Protein AF-A0A1Q4DNT8-F1 (afdb_monomer)

Mean predicted aligned error: 9.69 Å

Solvent-accessible surface area (backbone atoms only — not comparable to full-atom values): 4842 Å² total; per-residue (Å²): 134,85,72,75,50,37,73,72,28,53,52,40,22,49,52,34,42,52,35,43,75,70,67,69,32,55,30,62,80,93,37,74,60,37,65,62,89,44,71,70,55,26,40,52,49,16,54,50,50,26,47,76,70,70,39,57,59,72,78,79,78,83,71,72,69,68,60,61,61,53,53,54,56,52,52,56,58,52,63,78,73,112

Structure (mmCIF, N/CA/C/O backbone):
data_AF-A0A1Q4DNT8-F1
#
_entry.id   AF-A0A1Q4DNT8-F1
#
loop_
_atom_site.group_PDB
_atom_site.id
_atom_site.type_symbol
_atom_site.label_atom_id
_atom_site.label_alt_id
_atom_site.label_comp_id
_atom_site.label_asym_id
_atom_site.label_entity_id
_atom_site.label_seq_id
_atom_site.pdbx_PDB_ins_code
_atom_site.Cartn_x
_atom_site.Cartn_y
_atom_site.Cartn_z
_atom_si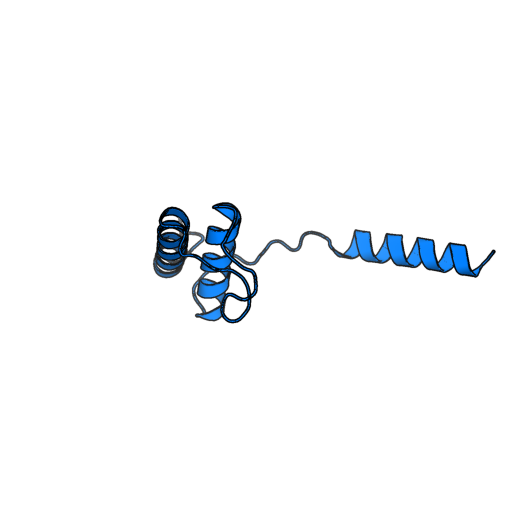te.occupancy
_atom_site.B_iso_or_equiv
_atom_site.auth_seq_id
_atom_site.auth_comp_id
_atom_site.auth_asym_id
_atom_site.auth_atom_id
_atom_site.pdbx_PDB_model_num
ATOM 1 N N . MET A 1 1 ? 15.127 6.471 -20.105 1.00 57.38 1 MET A N 1
ATOM 2 C CA . MET A 1 1 ? 15.025 6.207 -18.645 1.00 57.38 1 MET A CA 1
ATOM 3 C C . MET A 1 1 ? 14.156 4.971 -18.391 1.00 57.38 1 MET A C 1
ATOM 5 O O . MET A 1 1 ? 12.981 4.979 -18.739 1.00 57.38 1 MET A O 1
ATOM 9 N N . ALA A 1 2 ? 14.701 3.884 -17.833 1.00 75.44 2 ALA A N 1
ATOM 10 C CA . ALA A 1 2 ? 13.920 2.670 -17.565 1.00 75.44 2 ALA A CA 1
ATOM 11 C C . ALA A 1 2 ? 12.946 2.878 -16.386 1.00 75.44 2 ALA A C 1
ATOM 13 O O . ALA A 1 2 ? 13.339 3.341 -15.313 1.00 75.44 2 ALA A O 1
ATOM 14 N N . ARG A 1 3 ? 11.664 2.521 -16.555 1.00 79.81 3 ARG A N 1
ATOM 15 C CA . ARG A 1 3 ? 10.666 2.624 -15.475 1.00 79.81 3 ARG A CA 1
ATOM 16 C C . ARG A 1 3 ? 11.043 1.702 -14.306 1.00 79.81 3 ARG A C 1
ATOM 18 O O . ARG A 1 3 ? 11.287 0.510 -14.493 1.00 79.81 3 ARG A O 1
ATOM 25 N N . LYS A 1 4 ? 11.020 2.240 -13.078 1.00 79.88 4 LYS A N 1
ATOM 26 C CA . LYS A 1 4 ? 11.265 1.472 -11.835 1.00 79.88 4 LYS A CA 1
ATOM 27 C C . LYS A 1 4 ? 10.195 0.399 -11.575 1.00 79.88 4 LYS A C 1
ATOM 29 O O . LYS A 1 4 ? 10.471 -0.579 -10.886 1.00 79.88 4 LYS A O 1
ATOM 34 N N . TYR A 1 5 ? 9.000 0.567 -12.138 1.00 86.75 5 TYR A N 1
ATOM 35 C CA . TYR A 1 5 ? 7.862 -0.342 -12.009 1.00 86.75 5 TYR A CA 1
ATOM 36 C C . TYR A 1 5 ? 7.387 -0.787 -13.395 1.00 86.75 5 TYR A C 1
ATOM 38 O O . TYR A 1 5 ? 7.435 -0.014 -14.353 1.00 86.75 5 TYR A O 1
ATOM 46 N N . SER A 1 6 ? 6.894 -2.021 -13.499 1.00 86.88 6 SER A N 1
ATOM 47 C CA . SER A 1 6 ? 6.166 -2.474 -14.693 1.00 86.88 6 SER A CA 1
ATOM 48 C C . SER A 1 6 ? 4.818 -1.754 -14.829 1.00 86.88 6 SER A C 1
ATOM 50 O O . SER A 1 6 ? 4.180 -1.423 -13.828 1.00 86.88 6 SER A O 1
ATOM 52 N N . ARG A 1 7 ? 4.334 -1.564 -16.068 1.00 90.06 7 ARG A N 1
ATOM 53 C CA . ARG A 1 7 ? 2.993 -0.994 -16.331 1.00 90.06 7 ARG A CA 1
ATOM 54 C C . ARG A 1 7 ? 1.896 -1.786 -15.616 1.00 90.06 7 ARG A C 1
ATOM 56 O O . ARG A 1 7 ? 0.939 -1.209 -15.112 1.00 90.06 7 ARG A O 1
ATOM 63 N N . SER A 1 8 ? 2.051 -3.105 -15.548 1.00 89.62 8 SER A N 1
ATOM 64 C CA . SER A 1 8 ? 1.110 -4.000 -14.881 1.00 89.62 8 SER A CA 1
ATOM 65 C C . SER A 1 8 ? 1.079 -3.809 -13.360 1.00 89.62 8 SER A C 1
ATOM 67 O O . SER A 1 8 ? 0.022 -4.001 -12.766 1.00 89.62 8 SER A O 1
ATOM 69 N N . ALA A 1 9 ? 2.189 -3.415 -12.726 1.00 92.25 9 ALA A N 1
ATOM 70 C CA . ALA A 1 9 ? 2.210 -3.060 -11.306 1.00 92.25 9 ALA A CA 1
ATOM 71 C C . ALA A 1 9 ? 1.537 -1.703 -11.051 1.00 92.25 9 ALA A C 1
ATOM 73 O O . ALA A 1 9 ? 0.806 -1.555 -10.075 1.00 92.25 9 ALA A O 1
ATOM 74 N N . SER A 1 10 ? 1.734 -0.729 -11.946 1.00 92.12 10 SER A N 1
ATOM 75 C CA . SER A 1 10 ? 1.044 0.565 -11.871 1.00 92.12 10 SER A CA 1
ATOM 76 C C . SER A 1 10 ? -0.477 0.408 -11.965 1.00 92.12 10 SER A C 1
ATOM 78 O O . SER A 1 10 ? -1.190 1.015 -11.173 1.00 92.12 10 SER A O 1
ATOM 80 N N . LYS A 1 11 ? -0.961 -0.464 -12.863 1.00 94.00 11 LYS A N 1
ATOM 81 C CA . LYS A 1 11 ? -2.392 -0.785 -13.000 1.00 94.00 11 LYS A CA 1
ATOM 82 C C . LYS A 1 11 ? -2.990 -1.400 -11.728 1.00 94.00 11 LYS A C 1
ATOM 84 O O . LYS A 1 11 ? -4.087 -1.020 -11.334 1.00 94.00 11 LYS A O 1
ATOM 89 N N . ASP A 1 12 ? -2.269 -2.307 -11.061 1.00 93.94 12 ASP A N 1
ATOM 90 C CA . ASP A 1 12 ? -2.734 -2.888 -9.790 1.00 93.94 12 ASP A CA 1
ATOM 91 C C . ASP A 1 12 ? -2.877 -1.807 -8.712 1.00 93.94 12 ASP A C 1
ATOM 93 O O . ASP A 1 12 ? -3.907 -1.711 -8.053 1.00 93.94 12 ASP A O 1
ATOM 97 N N . VAL A 1 13 ? -1.867 -0.943 -8.561 1.00 94.69 13 VAL A N 1
ATOM 98 C CA . VAL A 1 13 ? -1.917 0.167 -7.596 1.00 94.69 13 VAL A CA 1
ATOM 99 C C . VAL A 1 13 ? -3.078 1.107 -7.899 1.00 94.69 13 VAL A C 1
ATOM 101 O O . VAL A 1 13 ? -3.775 1.538 -6.984 1.00 94.69 13 VAL A O 1
ATOM 104 N N . GLU A 1 14 ? -3.301 1.420 -9.171 1.00 95.69 14 GLU A N 1
ATOM 105 C CA . GLU A 1 14 ? -4.408 2.269 -9.586 1.00 95.69 14 GLU A CA 1
ATOM 106 C C . GLU A 1 14 ? -5.764 1.659 -9.217 1.00 95.69 14 GLU A C 1
ATOM 108 O O . GLU A 1 14 ? -6.607 2.356 -8.650 1.00 95.69 14 GLU A O 1
ATOM 113 N N . ARG A 1 15 ? -5.959 0.358 -9.466 1.00 96.31 15 ARG A N 1
ATOM 114 C CA . ARG A 1 15 ? -7.174 -0.370 -9.078 1.00 96.31 15 ARG A CA 1
ATOM 115 C C . ARG A 1 15 ? -7.432 -0.272 -7.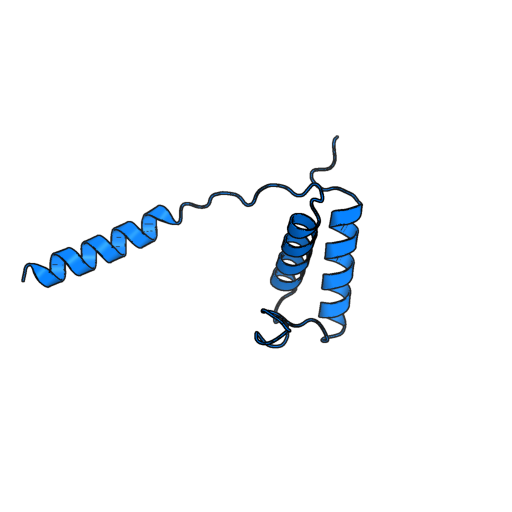575 1.00 96.31 15 ARG A C 1
ATOM 117 O O . ARG A 1 15 ? -8.536 0.098 -7.178 1.00 96.31 15 ARG A O 1
ATOM 124 N N . GLU A 1 16 ? -6.417 -0.530 -6.753 1.00 96.19 16 GLU A N 1
ATOM 125 C CA . GLU A 1 16 ? -6.543 -0.451 -5.292 1.00 96.19 16 GLU A CA 1
ATOM 126 C C . GLU A 1 16 ? -6.834 0.980 -4.820 1.00 96.19 16 GLU A C 1
ATOM 128 O O . GLU A 1 16 ? -7.674 1.206 -3.950 1.00 96.19 16 GLU A O 1
ATOM 133 N N . VAL A 1 17 ? -6.200 1.984 -5.431 1.00 97.06 17 VAL A N 1
ATOM 134 C CA . VAL A 1 17 ? -6.476 3.394 -5.121 1.00 97.06 17 VAL A CA 1
ATOM 135 C C . VAL A 1 17 ? -7.901 3.783 -5.522 1.00 97.06 17 VAL A C 1
ATOM 137 O O . VAL A 1 17 ? -8.553 4.514 -4.776 1.00 97.06 17 VAL A O 1
ATOM 140 N N . ARG A 1 18 ? -8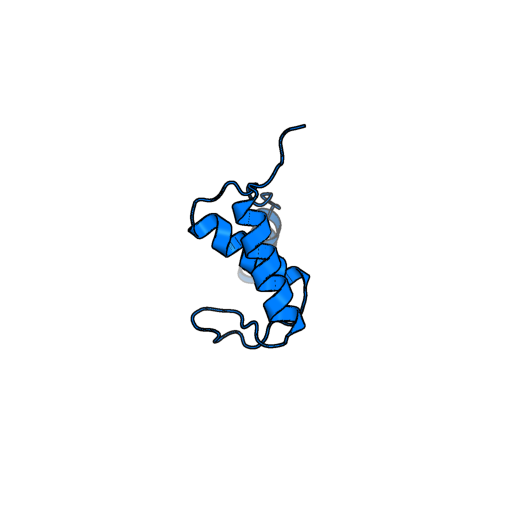.414 3.296 -6.657 1.00 97.75 18 ARG A N 1
ATOM 141 C CA . ARG A 1 18 ? -9.813 3.507 -7.061 1.00 97.75 18 ARG A CA 1
ATOM 142 C C . ARG A 1 18 ? -10.777 2.848 -6.068 1.00 97.75 18 ARG A C 1
ATOM 144 O O . ARG A 1 18 ? -11.726 3.500 -5.648 1.00 97.75 18 ARG A O 1
ATOM 151 N N . ALA A 1 19 ? -10.521 1.610 -5.638 1.00 96.06 19 ALA A N 1
ATOM 152 C CA . ALA A 1 19 ? -11.329 0.928 -4.619 1.00 96.06 19 ALA A CA 1
ATOM 153 C C . ALA A 1 19 ? -11.300 1.654 -3.262 1.00 96.06 19 ALA A C 1
ATOM 155 O O . ALA A 1 19 ? -12.319 1.763 -2.582 1.00 96.06 19 ALA A O 1
ATOM 156 N N . TYR A 1 20 ? -10.148 2.216 -2.887 1.00 96.75 20 TYR A N 1
ATOM 157 C CA . TYR A 1 20 ? -10.030 3.069 -1.707 1.00 96.75 20 TYR A CA 1
ATOM 158 C C . TYR A 1 20 ? -10.873 4.340 -1.827 1.00 96.75 20 TYR A C 1
ATOM 160 O O . TYR A 1 20 ? -11.622 4.647 -0.907 1.00 96.75 20 TYR A O 1
ATOM 168 N N . LYS A 1 21 ? -10.802 5.051 -2.963 1.00 96.25 21 LYS A N 1
ATOM 169 C CA . LYS A 1 21 ? -11.631 6.245 -3.211 1.00 96.25 21 LYS A CA 1
ATOM 170 C C . LYS A 1 21 ? -13.130 5.936 -3.152 1.00 96.25 21 LYS A C 1
ATOM 172 O O . LYS A 1 21 ? -13.897 6.783 -2.723 1.00 96.25 21 LYS A O 1
ATOM 177 N N . LYS A 1 22 ? -13.527 4.721 -3.542 1.00 96.69 22 LYS A N 1
ATOM 178 C CA . LYS A 1 22 ? -14.904 4.213 -3.425 1.00 96.69 22 LYS A CA 1
ATOM 179 C C . LYS A 1 22 ? -15.282 3.760 -2.005 1.00 96.69 22 LYS A C 1
ATOM 181 O O . LYS A 1 22 ? -16.427 3.396 -1.777 1.00 96.69 22 LYS A O 1
ATOM 186 N N . GLY A 1 23 ? -14.341 3.710 -1.060 1.00 95.81 23 GLY A N 1
ATOM 187 C CA . GLY A 1 23 ? -14.591 3.266 0.317 1.00 95.81 23 GLY A CA 1
ATOM 188 C C . GLY A 1 23 ? -14.804 1.755 0.486 1.00 95.81 23 GLY A C 1
ATOM 189 O O . GLY A 1 23 ? -15.211 1.311 1.562 1.00 95.81 23 GLY A O 1
ATOM 190 N N . THR A 1 24 ? -14.517 0.956 -0.547 1.00 95.88 24 THR A N 1
ATOM 191 C CA . THR A 1 24 ? -14.743 -0.501 -0.553 1.00 95.88 24 THR A CA 1
ATOM 192 C C . THR A 1 24 ? -13.485 -1.306 -0.242 1.00 95.88 24 THR A C 1
ATOM 194 O O . THR A 1 24 ? -13.567 -2.495 0.071 1.00 95.88 24 THR A O 1
ATOM 197 N N . LEU A 1 25 ? -12.309 -0.675 -0.291 1.00 96.25 25 LEU A N 1
ATOM 198 C CA . LEU A 1 25 ? -11.050 -1.363 -0.046 1.00 96.25 25 LEU A CA 1
ATOM 199 C C . LEU A 1 25 ? -10.922 -1.814 1.417 1.00 96.25 25 LEU A C 1
ATOM 201 O O . LEU A 1 25 ? -10.955 -0.997 2.342 1.00 96.25 25 LEU A O 1
ATOM 205 N N . ARG A 1 26 ? -10.688 -3.115 1.619 1.00 95.44 26 ARG A N 1
ATOM 206 C CA . ARG A 1 26 ? -10.445 -3.726 2.933 1.00 95.44 26 ARG A CA 1
ATOM 207 C C . ARG A 1 26 ? -9.001 -4.191 3.079 1.00 95.44 26 ARG A C 1
ATOM 209 O O . ARG A 1 26 ? -8.334 -4.530 2.108 1.00 95.44 26 ARG A O 1
ATOM 216 N N . SER A 1 27 ? -8.518 -4.210 4.315 1.00 93.75 27 SER A N 1
ATOM 217 C CA . SER A 1 27 ? -7.170 -4.653 4.667 1.00 93.75 27 SER A CA 1
ATOM 218 C C . SER A 1 27 ? -7.181 -6.001 5.398 1.00 93.75 27 SER A C 1
ATOM 220 O O . SER A 1 27 ? -8.212 -6.449 5.896 1.00 93.75 27 SER A O 1
ATOM 222 N N . GLY A 1 28 ? -6.024 -6.667 5.468 1.00 91.06 28 GLY A N 1
ATOM 223 C CA . GLY A 1 28 ? -5.869 -7.963 6.142 1.00 91.06 28 GLY A CA 1
ATOM 224 C C . GLY A 1 28 ? -6.356 -9.171 5.328 1.00 91.06 28 GLY A C 1
ATOM 225 O O . GLY A 1 28 ? -6.958 -9.034 4.265 1.00 91.06 28 GLY A O 1
ATOM 226 N N . LYS A 1 29 ? -6.070 -10.384 5.825 1.00 91.31 29 LYS A N 1
ATOM 227 C CA . LYS A 1 29 ? -6.480 -11.649 5.184 1.00 91.31 29 LYS A CA 1
ATOM 228 C C . LYS A 1 29 ? -8.012 -11.721 5.148 1.00 91.31 29 LYS A C 1
ATOM 230 O O . LYS A 1 29 ? -8.642 -11.631 6.198 1.00 91.31 29 LYS A O 1
ATOM 235 N N . GLY A 1 30 ? -8.596 -11.828 3.954 1.00 89.75 30 GLY A N 1
ATOM 236 C CA . GLY A 1 30 ? -10.053 -11.848 3.768 1.00 89.75 30 GLY A CA 1
ATOM 237 C C . GLY A 1 30 ? -10.772 -10.567 4.217 1.00 89.75 30 GLY A C 1
ATOM 238 O O . GLY A 1 30 ? -11.943 -10.619 4.564 1.00 89.75 30 GLY A O 1
ATOM 239 N N . GLY A 1 31 ? -10.080 -9.422 4.299 1.00 91.50 31 GLY A N 1
ATOM 240 C CA . GLY A 1 31 ? -10.693 -8.153 4.713 1.00 91.50 31 GLY A CA 1
ATOM 241 C C . GLY A 1 31 ? -10.910 -7.985 6.226 1.00 91.50 31 GLY A C 1
ATOM 242 O O . GLY A 1 31 ? -11.529 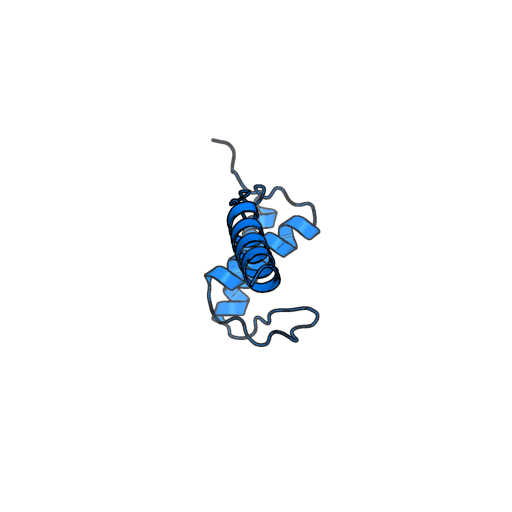-7.002 6.650 1.00 91.50 31 GLY A O 1
ATOM 243 N N . LYS A 1 32 ? -10.388 -8.902 7.056 1.00 93.62 32 LYS A N 1
ATOM 244 C CA . LYS A 1 32 ? -10.524 -8.873 8.528 1.00 93.62 32 LYS A CA 1
ATOM 245 C C . LYS A 1 32 ? -9.875 -7.654 9.201 1.00 93.62 32 LYS A C 1
ATOM 247 O O . LYS A 1 32 ? -10.235 -7.315 10.316 1.00 93.62 32 LYS A O 1
ATOM 252 N N . GLY A 1 33 ? -8.958 -6.961 8.527 1.00 92.50 33 GLY A N 1
ATOM 253 C CA . GLY A 1 33 ? -8.339 -5.721 9.012 1.00 92.50 33 GLY A CA 1
ATOM 254 C C . GLY A 1 33 ? -9.203 -4.467 8.827 1.00 92.50 33 GLY A C 1
ATOM 255 O O . GLY A 1 33 ? -8.712 -3.358 9.026 1.00 92.50 33 GLY A O 1
ATOM 256 N N . GLY A 1 34 ? -10.461 -4.617 8.404 1.00 95.56 34 GLY A N 1
ATOM 257 C CA . GLY A 1 34 ? -11.398 -3.508 8.217 1.00 95.56 34 GLY A CA 1
ATOM 258 C C . GLY A 1 34 ? -11.113 -2.665 6.971 1.00 95.56 34 GLY A C 1
ATOM 259 O O . GLY A 1 34 ? -10.281 -3.028 6.134 1.00 95.56 34 GLY A O 1
ATOM 260 N N . LYS A 1 35 ? -11.832 -1.545 6.829 1.00 95.75 35 LYS A N 1
ATOM 261 C CA . LYS A 1 35 ? -11.658 -0.599 5.714 1.00 95.75 35 LYS A CA 1
ATOM 262 C C . LYS A 1 35 ? -10.278 0.057 5.762 1.00 95.75 35 LYS A C 1
ATOM 264 O O . LYS A 1 35 ? -9.743 0.354 6.831 1.00 95.75 35 LYS A O 1
ATOM 269 N N . VAL A 1 36 ? -9.698 0.289 4.590 1.00 96.38 36 VAL A N 1
ATOM 270 C CA . VAL A 1 36 ? -8.425 1.002 4.471 1.00 96.38 36 VAL A CA 1
ATOM 271 C C . VAL A 1 36 ? -8.617 2.463 4.845 1.00 96.38 36 VAL A C 1
ATOM 273 O O . VAL A 1 36 ? -9.511 3.128 4.336 1.00 96.38 36 VAL A O 1
ATOM 276 N N . LYS A 1 37 ? -7.744 2.962 5.722 1.00 93.88 37 LYS A N 1
ATOM 277 C CA . LYS A 1 37 ? -7.867 4.304 6.309 1.00 93.88 37 LYS A CA 1
ATOM 278 C C . LYS A 1 37 ? -7.054 5.369 5.578 1.00 93.88 37 LYS A C 1
ATOM 280 O O . LYS A 1 37 ? -7.198 6.549 5.857 1.00 93.88 37 LYS A O 1
ATOM 285 N N . SER A 1 38 ? -6.142 4.968 4.688 1.00 96.00 38 SER A N 1
ATOM 286 C CA . SER A 1 38 ? -5.264 5.917 4.000 1.00 96.00 38 SER A CA 1
ATOM 287 C C . SER A 1 38 ? -4.899 5.488 2.583 1.00 96.00 38 SER A C 1
ATOM 289 O O . SER A 1 38 ? -4.653 4.312 2.300 1.00 96.00 38 SER A O 1
ATOM 291 N N . ARG A 1 39 ? -4.731 6.477 1.698 1.00 95.44 39 ARG A N 1
ATOM 292 C CA . ARG A 1 39 ? -4.243 6.269 0.324 1.00 95.44 39 ARG A CA 1
ATOM 293 C C . ARG A 1 39 ? -2.873 5.583 0.293 1.00 95.44 39 ARG A C 1
A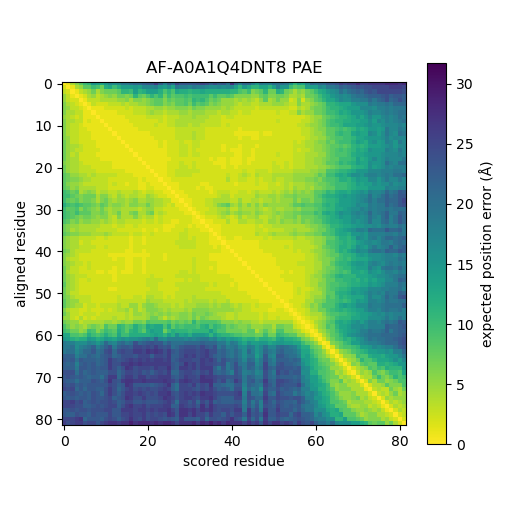TOM 295 O O . ARG A 1 39 ? -2.631 4.723 -0.549 1.00 95.44 39 ARG A O 1
ATOM 302 N N . LYS A 1 40 ? -1.984 5.912 1.240 1.00 94.94 40 LYS A N 1
ATOM 303 C CA . LYS A 1 40 ? -0.669 5.263 1.394 1.00 94.94 40 LYS A CA 1
ATOM 304 C C . LYS A 1 40 ? -0.805 3.760 1.638 1.00 94.94 40 LYS A C 1
ATOM 306 O O . LYS A 1 40 ? -0.034 2.975 1.088 1.00 94.94 40 LYS A O 1
ATOM 311 N N . GLN A 1 41 ? -1.783 3.359 2.445 1.00 95.00 41 GLN A N 1
ATOM 312 C CA . GLN A 1 41 ? -2.065 1.954 2.711 1.00 95.00 41 GLN A CA 1
ATOM 313 C C . GLN A 1 41 ? -2.653 1.256 1.477 1.00 95.00 41 GLN A C 1
ATOM 315 O O . GLN A 1 41 ? -2.225 0.145 1.179 1.00 95.00 41 GLN A O 1
ATOM 320 N N . ALA A 1 42 ? -3.521 1.917 0.704 1.00 95.81 42 ALA A N 1
ATOM 321 C CA . ALA A 1 42 ? -4.014 1.383 -0.571 1.00 95.81 42 ALA A CA 1
ATOM 322 C C . ALA A 1 42 ? -2.869 1.121 -1.567 1.00 95.81 42 ALA A C 1
ATOM 324 O O . ALA A 1 42 ? -2.751 0.028 -2.118 1.00 95.81 42 ALA A O 1
ATOM 325 N N . ILE A 1 43 ? -1.945 2.080 -1.710 1.00 94.06 43 ILE A N 1
ATOM 326 C CA . ILE A 1 43 ? -0.737 1.908 -2.533 1.00 94.06 43 ILE A CA 1
ATOM 327 C C . ILE A 1 43 ? 0.108 0.735 -2.018 1.00 94.06 43 ILE A C 1
ATOM 329 O O . ILE A 1 43 ? 0.613 -0.066 -2.802 1.00 94.06 43 ILE A O 1
ATOM 333 N N . ALA A 1 44 ? 0.259 0.596 -0.698 1.00 93.25 44 ALA A N 1
ATOM 334 C CA . ALA A 1 44 ? 1.019 -0.499 -0.105 1.00 93.25 44 ALA A CA 1
ATOM 335 C C . ALA A 1 44 ? 0.378 -1.877 -0.346 1.00 93.25 44 ALA A C 1
ATOM 337 O O . ALA A 1 44 ? 1.117 -2.850 -0.519 1.00 93.25 44 ALA A O 1
ATOM 338 N N . ILE A 1 45 ? -0.954 -1.962 -0.383 1.00 93.56 45 ILE A N 1
ATOM 339 C CA . ILE A 1 45 ? -1.690 -3.180 -0.744 1.00 93.56 45 ILE A CA 1
ATOM 340 C C . ILE A 1 45 ? -1.439 -3.500 -2.218 1.00 93.56 45 ILE A C 1
ATOM 342 O O . ILE A 1 45 ? -0.906 -4.571 -2.500 1.00 93.56 45 ILE A O 1
ATOM 346 N N . GLY A 1 46 ? -1.651 -2.543 -3.127 1.00 94.06 46 GLY A N 1
ATOM 347 C CA . GLY A 1 46 ? -1.419 -2.744 -4.563 1.00 94.06 46 GLY A CA 1
ATOM 348 C C . GLY A 1 46 ? 0.022 -3.145 -4.898 1.00 94.06 46 GLY A C 1
ATOM 349 O O . GLY A 1 46 ? 0.255 -4.078 -5.662 1.00 94.06 46 GLY A O 1
ATOM 350 N N . LEU A 1 47 ? 1.020 -2.526 -4.254 1.00 93.44 47 LEU A N 1
ATOM 351 C CA . LEU A 1 47 ? 2.427 -2.921 -4.412 1.00 93.44 47 LEU A CA 1
ATOM 352 C C . LEU A 1 47 ? 2.721 -4.315 -3.837 1.00 93.44 47 LEU A C 1
ATOM 354 O O . LEU A 1 47 ? 3.600 -5.015 -4.340 1.00 93.44 47 LEU A O 1
ATOM 358 N N . SER A 1 48 ? 2.035 -4.717 -2.766 1.00 91.75 48 SER A N 1
ATOM 359 C CA . SER A 1 48 ? 2.179 -6.054 -2.180 1.00 91.75 48 SER A CA 1
ATOM 360 C C . SER A 1 48 ? 1.550 -7.129 -3.066 1.00 91.75 48 SER A C 1
ATOM 362 O O . SER A 1 48 ? 2.154 -8.185 -3.242 1.00 91.75 48 SER A O 1
ATOM 364 N N . GLU A 1 49 ? 0.389 -6.857 -3.663 1.00 91.75 49 GLU A N 1
ATOM 365 C CA . GLU A 1 49 ? -0.248 -7.749 -4.635 1.00 91.75 49 GLU A CA 1
ATOM 366 C C . GLU A 1 49 ? 0.583 -7.900 -5.903 1.00 91.75 49 GLU A C 1
ATOM 368 O O . GLU A 1 49 ? 0.835 -9.021 -6.339 1.00 91.75 49 GLU A O 1
ATOM 373 N N . ALA A 1 50 ? 1.082 -6.791 -6.451 1.00 93.38 50 ALA A N 1
ATOM 374 C CA . ALA A 1 50 ? 1.930 -6.820 -7.634 1.00 93.38 50 ALA A CA 1
ATOM 375 C C . ALA A 1 50 ? 3.185 -7.684 -7.412 1.00 93.38 50 ALA A C 1
ATOM 377 O O . ALA A 1 50 ? 3.561 -8.458 -8.290 1.00 93.38 50 ALA A O 1
ATOM 378 N N . ARG A 1 51 ? 3.796 -7.622 -6.218 1.00 91.62 51 ARG A N 1
ATOM 379 C CA . ARG A 1 51 ? 4.916 -8.508 -5.849 1.00 91.62 51 ARG A CA 1
ATOM 380 C C . ARG A 1 51 ? 4.509 -9.977 -5.769 1.00 91.62 51 ARG A C 1
ATOM 382 O O . ARG A 1 51 ? 5.249 -10.815 -6.265 1.00 91.62 51 ARG A O 1
ATOM 389 N N . LYS A 1 52 ? 3.359 -10.292 -5.159 1.00 90.19 52 LYS A N 1
ATOM 390 C CA . LYS A 1 52 ? 2.851 -11.675 -5.086 1.00 90.19 52 LYS A CA 1
ATOM 391 C C . LYS A 1 52 ? 2.594 -12.262 -6.473 1.00 90.19 52 LYS A C 1
ATOM 393 O O . LYS A 1 52 ? 2.850 -13.435 -6.684 1.00 90.19 52 LYS A O 1
ATOM 398 N N . LYS A 1 53 ? 2.147 -11.429 -7.415 1.00 91.50 53 LYS A N 1
ATOM 399 C CA . LYS A 1 53 ? 1.944 -11.783 -8.828 1.00 91.50 53 LYS A CA 1
ATOM 400 C C . LYS A 1 53 ? 3.250 -11.845 -9.643 1.00 91.50 53 LYS A C 1
ATOM 402 O O . LYS A 1 53 ? 3.185 -11.945 -10.861 1.00 91.50 53 LYS A O 1
ATOM 407 N N . GLY A 1 54 ? 4.425 -11.692 -9.022 1.00 90.75 54 GLY A N 1
ATOM 408 C CA . GLY A 1 54 ? 5.720 -11.738 -9.715 1.00 90.75 54 GLY A CA 1
ATOM 409 C C . GLY A 1 54 ? 6.031 -10.522 -10.597 1.00 90.75 54 GLY A C 1
ATOM 410 O O . GLY A 1 54 ? 6.987 -10.539 -11.367 1.00 90.75 54 GLY A O 1
ATOM 411 N N . LYS A 1 55 ? 5.254 -9.434 -10.501 1.00 92.25 55 LYS A N 1
ATOM 412 C CA . LYS A 1 55 ? 5.467 -8.240 -11.330 1.00 92.25 55 LYS A CA 1
ATOM 413 C C . LYS A 1 55 ? 6.743 -7.506 -10.910 1.00 92.25 55 LYS A C 1
ATOM 415 O O . LYS A 1 55 ? 7.122 -7.490 -9.737 1.00 92.25 55 LYS A O 1
ATOM 420 N N . LYS A 1 56 ? 7.368 -6.794 -11.857 1.00 89.62 56 LYS A N 1
ATOM 421 C CA . LYS A 1 56 ? 8.541 -5.945 -11.581 1.00 89.62 56 LYS A CA 1
ATOM 422 C C . LYS A 1 56 ? 8.147 -4.781 -10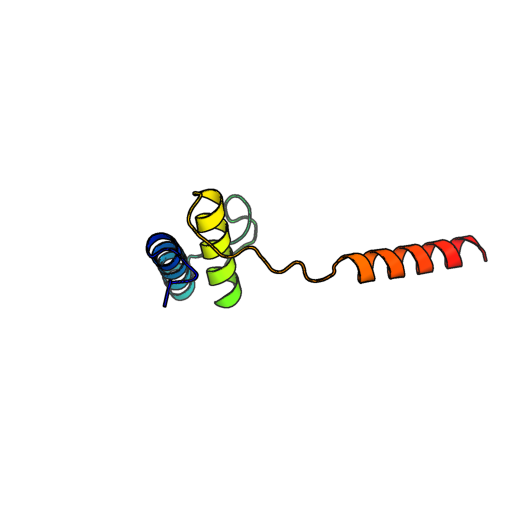.672 1.00 89.62 56 LYS A C 1
ATOM 424 O O . LYS A 1 56 ? 7.543 -3.804 -11.130 1.00 89.62 56 LYS A O 1
ATOM 429 N N . VAL A 1 57 ? 8.504 -4.906 -9.396 1.00 89.88 57 VAL A N 1
ATOM 430 C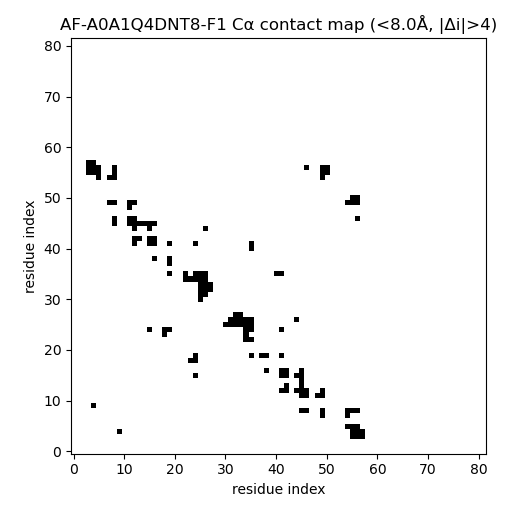 CA . VAL A 1 57 ? 8.313 -3.903 -8.346 1.00 89.88 57 VAL A CA 1
ATOM 431 C C . VAL A 1 57 ? 9.633 -3.746 -7.578 1.00 89.88 57 VAL A C 1
ATOM 433 O O . VAL A 1 57 ? 10.214 -4.753 -7.170 1.00 89.88 57 VAL A O 1
ATOM 436 N N . PRO A 1 58 ? 10.109 -2.517 -7.314 1.00 84.69 58 PRO A N 1
ATOM 437 C CA . PRO A 1 58 ? 11.274 -2.259 -6.482 1.00 84.69 58 PRO A CA 1
ATOM 438 C C . PRO A 1 58 ? 11.178 -2.961 -5.128 1.00 84.69 58 PRO A C 1
ATOM 440 O O . PRO A 1 58 ? 10.120 -2.991 -4.475 1.00 84.69 58 PRO A O 1
ATOM 443 N N . LYS A 1 59 ? 12.311 -3.513 -4.689 1.00 80.38 59 LYS A N 1
ATOM 444 C CA . LYS A 1 59 ? 12.437 -4.119 -3.364 1.00 80.38 59 LYS A CA 1
ATOM 445 C C . LYS A 1 59 ? 12.159 -3.054 -2.306 1.00 80.38 59 LYS A C 1
ATOM 447 O O . LYS A 1 59 ? 12.555 -1.897 -2.436 1.00 80.38 59 LYS A O 1
ATOM 452 N N . LYS A 1 60 ? 11.441 -3.440 -1.251 1.00 75.12 60 LYS A N 1
ATOM 453 C CA . LYS A 1 60 ? 11.235 -2.552 -0.106 1.00 75.12 60 LYS A CA 1
ATOM 454 C C . LYS A 1 60 ? 12.608 -2.261 0.502 1.00 75.12 60 LYS A C 1
ATOM 456 O O . LYS A 1 60 ? 13.343 -3.202 0.799 1.00 75.12 60 LYS A O 1
ATOM 461 N N . ALA A 1 61 ? 12.944 -0.986 0.681 1.00 73.50 61 ALA A N 1
ATOM 462 C CA . ALA A 1 61 ? 14.192 -0.607 1.330 1.00 73.50 61 ALA A CA 1
ATOM 463 C C . ALA A 1 61 ? 14.288 -1.291 2.705 1.00 73.50 61 ALA A C 1
ATOM 465 O O . ALA A 1 61 ? 13.325 -1.280 3.483 1.00 73.50 61 ALA A O 1
ATOM 466 N N . ARG A 1 62 ? 15.439 -1.910 3.001 1.00 66.00 62 ARG A N 1
ATOM 467 C CA . ARG A 1 62 ? 15.725 -2.527 4.304 1.00 66.00 62 ARG A CA 1
ATOM 468 C C . ARG A 1 62 ? 15.983 -1.418 5.326 1.00 66.00 62 ARG A C 1
ATOM 470 O O . ARG A 1 62 ? 17.111 -1.188 5.734 1.00 66.00 62 ARG A O 1
ATOM 477 N N . THR A 1 63 ? 14.937 -0.712 5.745 1.00 60.28 63 THR A N 1
ATOM 478 C CA . THR A 1 63 ? 15.034 0.153 6.925 1.00 60.28 63 THR A CA 1
ATOM 479 C C . THR A 1 63 ? 15.323 -0.725 8.147 1.00 60.28 63 THR A C 1
ATOM 481 O O . THR A 1 63 ? 14.735 -1.796 8.339 1.00 60.28 63 THR A O 1
ATOM 484 N N . SER A 1 64 ? 16.324 -0.311 8.913 1.00 58.41 64 SER A N 1
ATOM 485 C CA . SER A 1 64 ? 17.054 -1.050 9.938 1.00 58.41 64 SER A CA 1
ATOM 486 C C . SER A 1 64 ? 16.204 -1.395 11.174 1.00 58.41 64 SER A C 1
ATOM 488 O O . SER A 1 64 ? 16.471 -0.957 12.290 1.00 58.41 64 SER A O 1
ATOM 490 N N . LYS A 1 65 ? 15.231 -2.306 11.028 1.00 56.56 65 LYS A N 1
ATOM 491 C CA . LYS A 1 65 ? 14.469 -2.919 12.146 1.00 56.56 65 LYS A CA 1
ATOM 492 C C . LYS A 1 65 ? 15.345 -3.591 13.220 1.00 56.56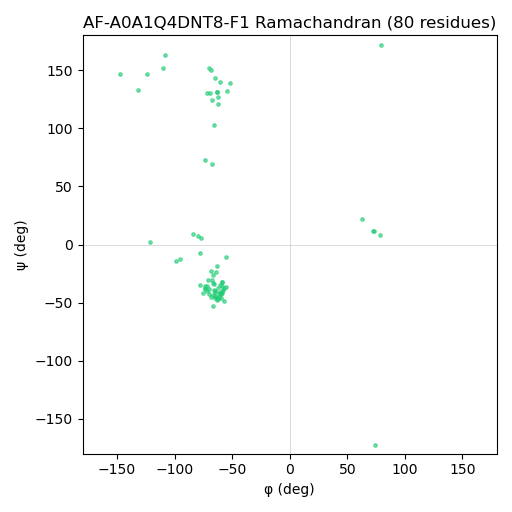 65 LYS A C 1
ATOM 494 O O . LYS A 1 65 ? 14.863 -3.945 14.291 1.00 56.56 65 LYS A O 1
ATOM 499 N N . ARG A 1 66 ? 16.643 -3.761 12.959 1.00 57.69 66 ARG A N 1
ATOM 500 C CA . ARG A 1 66 ? 17.626 -4.326 13.892 1.00 57.69 66 ARG A CA 1
ATOM 501 C C . ARG A 1 66 ? 17.916 -3.409 15.094 1.00 57.69 66 ARG A C 1
ATOM 503 O O . ARG A 1 66 ? 18.308 -3.922 16.138 1.00 57.69 66 ARG A O 1
ATOM 510 N N . LYS A 1 67 ? 17.685 -2.087 15.004 1.00 58.62 67 LYS A N 1
ATOM 511 C CA . LYS A 1 67 ? 17.963 -1.158 16.123 1.00 58.62 67 LYS A CA 1
ATOM 512 C C . LYS A 1 67 ? 16.946 -1.262 17.274 1.00 58.62 67 LYS A C 1
ATOM 514 O O . LYS A 1 67 ? 17.351 -1.212 18.434 1.00 58.62 67 LYS A O 1
ATOM 519 N N . THR A 1 68 ? 15.658 -1.477 16.994 1.00 59.09 68 THR A N 1
ATOM 520 C CA . THR A 1 68 ? 14.609 -1.540 18.035 1.00 59.09 68 THR A CA 1
ATOM 521 C C . THR A 1 68 ? 14.631 -2.850 18.826 1.00 59.09 68 THR A C 1
ATOM 523 O O . THR A 1 68 ? 14.596 -2.797 20.053 1.00 59.09 68 THR A O 1
ATOM 526 N N . LYS A 1 69 ? 14.831 -4.007 18.168 1.00 59.62 69 LYS A N 1
ATOM 527 C CA . LYS A 1 69 ? 15.027 -5.307 18.855 1.00 59.62 69 LYS A CA 1
ATOM 528 C C . LYS A 1 69 ? 16.235 -5.310 19.805 1.00 59.62 69 LYS A C 1
ATOM 530 O O . LYS A 1 69 ? 16.210 -5.986 20.830 1.00 59.62 69 LYS A O 1
ATOM 535 N N . ARG A 1 70 ? 17.299 -4.559 19.481 1.00 62.66 70 ARG A N 1
ATOM 536 C CA . ARG A 1 70 ? 18.507 -4.471 20.321 1.00 62.66 70 ARG A CA 1
ATOM 537 C C . ARG A 1 70 ? 18.278 -3.626 21.579 1.00 62.66 70 ARG A C 1
ATOM 539 O O . ARG A 1 70 ? 18.814 -3.972 22.625 1.00 62.66 70 ARG A O 1
ATOM 546 N N . LYS A 1 71 ? 17.467 -2.558 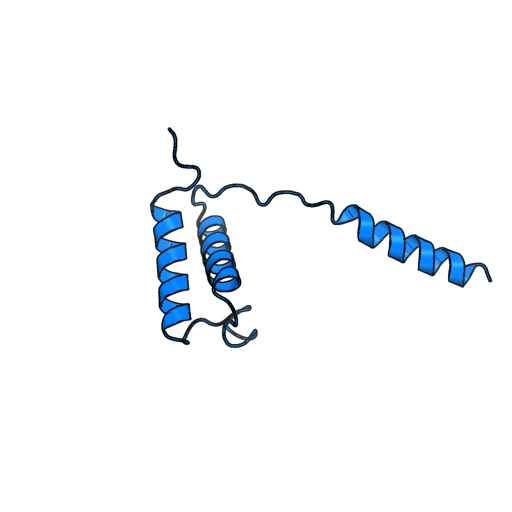21.505 1.00 61.91 71 LYS A N 1
ATOM 547 C CA . LYS A 1 71 ? 17.106 -1.725 22.671 1.00 61.91 71 LYS A CA 1
ATOM 548 C C . LYS A 1 71 ? 16.184 -2.460 23.650 1.00 61.91 71 LYS A C 1
ATOM 550 O O . LYS A 1 71 ? 16.431 -2.389 24.851 1.00 61.91 71 LYS A O 1
ATOM 555 N N . THR A 1 72 ? 15.181 -3.197 23.166 1.00 61.19 72 THR A N 1
ATOM 556 C CA . THR A 1 72 ? 14.276 -3.968 24.040 1.00 61.19 72 THR A CA 1
ATOM 557 C C . THR A 1 72 ? 14.994 -5.120 24.741 1.00 61.19 72 THR A C 1
ATOM 559 O O . THR A 1 72 ? 14.875 -5.221 25.957 1.00 61.19 72 THR A O 1
ATOM 562 N N . LYS A 1 73 ? 15.848 -5.885 24.036 1.00 62.03 73 LYS A N 1
ATOM 563 C CA . LYS A 1 73 ? 16.714 -6.909 24.664 1.00 62.03 73 LYS A CA 1
ATOM 564 C C . LYS A 1 73 ? 17.664 -6.338 25.728 1.00 62.03 73 LYS A C 1
ATOM 566 O O . LYS A 1 73 ? 17.943 -7.003 26.719 1.00 62.03 73 LYS A O 1
ATOM 571 N N . ARG A 1 74 ? 18.180 -5.114 25.542 1.00 67.12 74 ARG A N 1
ATOM 572 C CA . ARG A 1 74 ? 19.057 -4.456 26.533 1.00 67.12 74 ARG A CA 1
ATOM 573 C C . ARG A 1 74 ? 18.292 -3.994 27.775 1.00 67.12 74 ARG A C 1
ATOM 575 O O . ARG A 1 74 ? 18.848 -4.061 28.864 1.00 67.12 74 ARG A O 1
ATOM 582 N N . LYS A 1 75 ? 17.045 -3.530 27.617 1.00 65.06 75 LYS A N 1
ATOM 583 C CA . LYS A 1 75 ? 16.177 -3.143 28.743 1.00 65.06 75 LYS A CA 1
ATOM 584 C C . LYS A 1 75 ? 15.757 -4.356 29.575 1.00 65.06 75 LYS A C 1
ATOM 586 O O . LYS A 1 75 ? 15.877 -4.300 30.791 1.00 65.06 75 LYS A O 1
ATOM 591 N N . THR A 1 76 ? 15.342 -5.454 28.940 1.00 65.44 76 THR A N 1
ATOM 592 C CA . THR A 1 76 ? 14.964 -6.679 29.665 1.00 65.44 76 THR A CA 1
ATOM 593 C C . THR A 1 76 ? 16.153 -7.306 30.396 1.00 65.44 76 THR A C 1
ATOM 595 O O . THR A 1 76 ? 16.016 -7.648 31.562 1.00 65.44 76 THR A O 1
ATOM 598 N N . LYS A 1 77 ? 17.346 -7.339 29.778 1.00 68.50 77 LYS A N 1
ATOM 599 C CA . LYS A 1 77 ? 18.581 -7.844 30.416 1.00 68.50 77 LYS A CA 1
ATOM 600 C C . LYS A 1 77 ? 19.085 -6.983 31.588 1.00 68.50 77 LYS A C 1
ATOM 602 O O . LYS A 1 77 ? 19.794 -7.489 32.447 1.00 68.50 77 LYS A O 1
ATOM 607 N N . ARG A 1 78 ? 18.773 -5.679 31.615 1.00 68.12 78 ARG A N 1
ATOM 608 C CA . ARG A 1 78 ? 19.090 -4.800 32.759 1.00 68.12 78 ARG A CA 1
ATOM 609 C C . ARG A 1 78 ? 18.111 -4.989 33.917 1.00 68.12 78 ARG A C 1
ATOM 611 O O . ARG A 1 78 ? 18.542 -4.916 35.054 1.00 68.12 78 ARG A O 1
ATOM 618 N N . LYS A 1 79 ? 16.831 -5.250 33.627 1.00 62.25 79 LYS A N 1
ATOM 619 C CA . LYS A 1 79 ? 15.802 -5.496 34.648 1.00 62.25 79 LYS A CA 1
ATOM 620 C C . LYS A 1 79 ? 15.979 -6.845 35.354 1.00 62.25 79 LYS A C 1
ATOM 622 O O . LYS A 1 79 ? 15.645 -6.946 36.515 1.00 62.25 79 LYS A O 1
ATOM 627 N N . SER A 1 80 ? 16.528 -7.852 34.674 1.00 63.66 80 SER A N 1
ATOM 628 C CA . SER A 1 80 ? 16.816 -9.173 35.257 1.00 63.66 80 SER A CA 1
ATOM 629 C C . SER A 1 80 ? 18.157 -9.257 36.008 1.00 63.66 80 SER A C 1
ATOM 631 O O . SER A 1 80 ? 18.640 -10.356 36.251 1.00 63.66 80 SER A O 1
ATOM 633 N N . ARG A 1 81 ? 18.837 -8.124 36.223 1.00 61.72 81 ARG A N 1
ATOM 634 C CA . ARG A 1 81 ? 20.144 -8.015 36.901 1.00 61.72 81 ARG A CA 1
ATOM 635 C C . ARG A 1 81 ? 20.089 -7.104 38.139 1.00 61.72 81 ARG A C 1
ATOM 637 O O . ARG A 1 81 ? 21.135 -6.851 38.724 1.00 61.72 81 ARG A O 1
ATOM 644 N N . SER A 1 82 ? 18.903 -6.584 38.456 1.00 52.53 82 SER A N 1
ATOM 645 C CA . SER A 1 82 ? 18.546 -5.911 39.708 1.00 52.53 82 SER A CA 1
ATOM 646 C C . SER A 1 82 ? 17.652 -6.848 40.496 1.00 52.53 82 SER A C 1
ATOM 648 O O . SER A 1 82 ? 17.577 -6.619 41.715 1.00 52.53 82 SER A O 1
#

Foldseek 3Di:
DDDQFDPVLVVLLVVLLVCLVVQNHADDDVRPRPTDDDNVVSSVVSLVVCVVVVGRHDDDPPDCPVVVVVVVVVVVVVVVVD

pLDDT: mean 83.66, std 14.31, range [52.53, 97.75]

Radius of gyration: 18.37 Å; Cα contacts (8 Å, |Δi|>4): 75; chains: 1; bounding box: 35×18×58 Å

Secondary structure (DSSP, 8-state):
---SS-HHHHHHHHHHHHHHHTT--B-SGGGTT-B---HHHHHHHHHHHHHHTT---PPPP---THHHHHHHHHHHHHHTT-

Sequence (82 aa):
MARKYSRSASKDVEREVRAYKKGTLRSGKGGKGGKVKSRKQAIAIGLSEARKKGKKVPKKARTSKRKTKRKTKRKTKRKSRS